Protein AF-A0A6P5GEG2-F1 (afdb_monomer_lite)

Structure (mmCIF, N/CA/C/O backbone):
data_AF-A0A6P5GEG2-F1
#
_entry.id   AF-A0A6P5GEG2-F1
#
loop_
_atom_site.group_PDB
_atom_site.id
_atom_site.type_symbol
_atom_site.label_atom_id
_atom_site.label_alt_id
_atom_site.label_comp_id
_atom_site.label_asym_id
_atom_site.label_entity_id
_atom_site.label_seq_id
_atom_site.pdbx_PDB_ins_code
_atom_site.Cartn_x
_atom_site.Cartn_y
_atom_site.Cartn_z
_atom_site.occupancy
_atom_site.B_iso_or_equiv
_atom_site.auth_seq_id
_atom_site.auth_comp_id
_atom_site.auth_asym_id
_atom_site.auth_atom_id
_atom_site.pdbx_PDB_model_num
ATOM 1 N N . MET A 1 1 ? -0.804 25.747 -38.841 1.00 39.03 1 MET A N 1
ATOM 2 C CA . MET A 1 1 ? -0.515 24.450 -38.194 1.00 39.03 1 MET A CA 1
ATOM 3 C C . MET A 1 1 ? -0.095 23.491 -39.297 1.00 39.03 1 MET A C 1
ATOM 5 O O . MET A 1 1 ? -0.903 23.246 -40.178 1.00 39.03 1 MET A O 1
ATOM 9 N N . ALA A 1 2 ? 1.174 23.083 -39.348 1.00 45.53 2 ALA A N 1
ATOM 10 C CA . ALA A 1 2 ? 1.678 22.192 -40.396 1.00 45.53 2 ALA A CA 1
ATOM 11 C C . ALA A 1 2 ? 1.580 20.737 -39.916 1.00 45.53 2 ALA A C 1
ATOM 13 O O . ALA A 1 2 ? 2.093 20.416 -38.845 1.00 45.53 2 ALA A O 1
ATOM 14 N N . GLU A 1 3 ? 0.902 19.881 -40.681 1.00 52.59 3 GLU A N 1
ATOM 15 C CA . GLU A 1 3 ? 0.810 18.444 -40.404 1.00 52.59 3 GLU A CA 1
ATOM 16 C C . GLU A 1 3 ? 2.204 17.790 -40.422 1.00 52.59 3 GLU A C 1
ATOM 18 O O . GLU A 1 3 ? 3.050 18.162 -41.248 1.00 52.59 3 GLU A O 1
ATOM 23 N N . PRO A 1 4 ? 2.475 16.800 -39.552 1.00 53.22 4 PRO A N 1
ATOM 24 C CA . PRO A 1 4 ? 3.740 16.085 -39.580 1.00 53.22 4 PRO A CA 1
ATOM 25 C C . PRO A 1 4 ? 3.827 15.310 -40.899 1.00 53.22 4 PRO A C 1
ATOM 27 O O . PRO A 1 4 ? 3.071 14.367 -41.137 1.00 53.22 4 PRO A O 1
ATOM 30 N N . ARG A 1 5 ? 4.748 15.716 -41.782 1.00 61.72 5 ARG A N 1
ATOM 31 C CA . ARG A 1 5 ? 5.033 14.992 -43.027 1.00 61.72 5 ARG A CA 1
ATOM 32 C C . ARG A 1 5 ? 5.317 13.525 -42.696 1.00 61.72 5 ARG A C 1
ATOM 34 O O . ARG A 1 5 ? 6.202 13.231 -41.892 1.00 61.72 5 ARG A O 1
ATOM 41 N N . LYS A 1 6 ? 4.557 12.614 -43.315 1.00 55.62 6 LYS A N 1
ATOM 42 C CA . LYS A 1 6 ? 4.773 11.163 -43.231 1.00 55.62 6 LYS A CA 1
ATOM 43 C C . LYS A 1 6 ? 6.240 10.877 -43.581 1.00 55.62 6 LYS A C 1
ATOM 45 O O . LYS A 1 6 ? 6.654 11.160 -44.701 1.00 55.62 6 LYS A O 1
ATOM 50 N N . ARG A 1 7 ? 7.021 10.371 -42.619 1.00 68.00 7 ARG A N 1
ATOM 51 C CA . ARG A 1 7 ? 8.434 10.006 -42.819 1.00 68.00 7 ARG A CA 1
ATOM 52 C C . ARG A 1 7 ? 8.499 8.870 -43.839 1.00 68.00 7 ARG A C 1
ATOM 54 O O . ARG A 1 7 ? 7.824 7.857 -43.657 1.00 68.00 7 ARG A O 1
ATOM 61 N N . CYS A 1 8 ? 9.264 9.032 -44.914 1.00 78.94 8 CYS A N 1
ATOM 62 C CA . CYS A 1 8 ? 9.400 7.975 -45.918 1.00 78.94 8 CYS A CA 1
ATOM 63 C C . CYS A 1 8 ? 10.150 6.771 -45.316 1.00 78.94 8 CYS A C 1
ATOM 65 O O . CYS A 1 8 ? 11.052 6.959 -44.505 1.00 78.94 8 CYS A O 1
ATOM 67 N N . PHE A 1 9 ? 9.849 5.533 -45.731 1.00 80.12 9 PHE A N 1
ATOM 68 C CA . PHE A 1 9 ? 10.516 4.332 -45.187 1.00 80.12 9 PHE A CA 1
ATOM 69 C C . PHE A 1 9 ? 12.049 4.368 -45.333 1.00 80.12 9 PHE A C 1
ATOM 71 O O . PHE A 1 9 ? 12.769 3.968 -44.422 1.00 80.12 9 PHE A O 1
ATOM 78 N N . TYR A 1 10 ? 12.545 4.927 -46.438 1.00 83.81 10 TYR A N 1
ATOM 79 C CA . TYR A 1 10 ? 13.973 5.153 -46.680 1.00 83.81 10 TYR A CA 1
ATOM 80 C C . TYR A 1 10 ? 14.574 6.199 -45.724 1.00 83.81 10 TYR A C 1
ATOM 82 O O . TYR A 1 10 ? 15.671 6.005 -45.210 1.00 83.81 10 TYR A O 1
ATOM 90 N N . GLU A 1 11 ? 13.824 7.258 -45.399 1.00 83.06 11 GLU A N 1
ATOM 91 C CA . GLU A 1 11 ? 14.236 8.286 -44.429 1.00 83.06 11 GLU A CA 1
ATOM 92 C C . GLU A 1 11 ? 14.270 7.731 -42.999 1.00 83.06 11 GLU A C 1
ATOM 94 O O . GLU A 1 11 ? 15.165 8.075 -42.233 1.00 83.06 11 GLU A O 1
ATOM 99 N N . ILE A 1 12 ? 13.337 6.837 -42.647 1.00 81.81 12 ILE A N 1
ATOM 100 C CA . ILE A 1 12 ? 13.320 6.143 -41.347 1.00 81.81 12 ILE A CA 1
ATOM 101 C C . ILE A 1 12 ? 14.557 5.248 -41.195 1.00 81.81 12 ILE A C 1
ATOM 103 O O . ILE A 1 12 ? 15.147 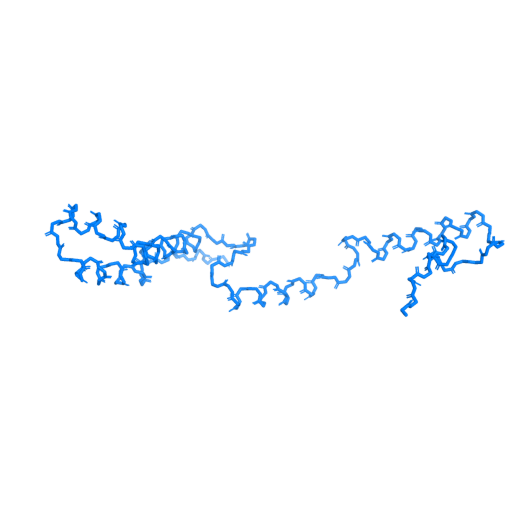5.188 -40.120 1.00 81.81 12 ILE A O 1
ATOM 107 N N . LEU A 1 13 ? 14.961 4.569 -42.271 1.00 85.69 13 LEU A N 1
ATOM 108 C CA . LEU A 1 13 ? 16.154 3.721 -42.293 1.00 85.69 13 LEU A CA 1
ATOM 109 C C . LEU A 1 13 ? 17.463 4.509 -42.498 1.00 85.69 13 LEU A C 1
ATOM 111 O O . LEU A 1 13 ? 18.541 3.929 -42.366 1.00 85.69 13 LEU A O 1
ATOM 115 N N . GLY A 1 14 ? 17.387 5.811 -42.797 1.00 84.31 14 GLY A N 1
ATOM 116 C CA . GLY A 1 14 ? 18.547 6.664 -43.066 1.00 84.31 14 GLY A CA 1
ATOM 117 C C . GLY A 1 14 ? 19.309 6.286 -44.341 1.00 84.31 14 GLY A C 1
ATOM 118 O O . GLY A 1 14 ? 20.522 6.473 -44.399 1.00 84.31 14 GLY A O 1
ATOM 119 N N . VAL A 1 15 ? 18.621 5.717 -45.335 1.00 87.44 15 VAL A N 1
ATOM 120 C CA . VAL A 1 15 ? 19.201 5.270 -46.612 1.00 87.44 15 VAL A CA 1
ATOM 121 C C . VAL A 1 15 ? 18.611 6.054 -47.785 1.00 87.44 15 VAL A C 1
ATOM 123 O O . VAL A 1 15 ? 17.502 6.583 -47.700 1.00 87.44 15 VAL A O 1
ATOM 126 N N . SER A 1 16 ? 19.356 6.139 -48.891 1.00 87.06 16 SER A N 1
ATOM 127 C CA . SER A 1 16 ? 18.855 6.753 -50.128 1.00 87.06 16 SER A CA 1
ATOM 128 C C . SER A 1 16 ? 17.672 5.959 -50.699 1.00 87.06 16 SER A C 1
ATOM 130 O O . SER A 1 16 ? 17.528 4.764 -50.444 1.00 87.06 16 SER A O 1
ATOM 132 N N . ARG A 1 17 ? 16.835 6.609 -51.514 1.00 83.62 17 ARG A N 1
ATOM 133 C CA . ARG A 1 17 ? 15.758 5.931 -52.260 1.00 83.62 17 ARG A CA 1
ATOM 134 C C . ARG A 1 17 ? 16.297 4.967 -53.322 1.00 83.62 17 ARG A C 1
ATOM 136 O O . ARG A 1 17 ? 15.600 4.022 -53.669 1.00 83.62 17 ARG A O 1
ATOM 143 N N . ASP A 1 18 ? 17.539 5.179 -53.754 1.00 87.62 18 ASP A N 1
ATOM 144 C CA . ASP A 1 18 ? 18.257 4.329 -54.712 1.00 87.62 18 ASP A CA 1
ATOM 145 C C . ASP A 1 18 ? 19.106 3.241 -54.024 1.00 87.62 18 ASP A C 1
ATOM 147 O O . ASP A 1 18 ? 19.937 2.601 -54.666 1.00 87.62 18 ASP A O 1
ATOM 151 N N . ALA A 1 19 ? 18.943 3.054 -52.708 1.00 86.38 19 ALA A N 1
ATOM 152 C CA . ALA A 1 19 ? 19.733 2.102 -51.935 1.00 86.38 19 ALA A CA 1
ATOM 153 C C . ALA A 1 19 ? 19.476 0.650 -52.361 1.00 86.38 19 ALA A C 1
ATOM 155 O O . ALA A 1 19 ? 18.343 0.244 -52.645 1.00 86.38 19 ALA A O 1
ATOM 156 N N . SER A 1 20 ? 20.536 -0.155 -52.342 1.00 91.19 20 SER A N 1
ATOM 157 C CA . SER A 1 20 ? 20.459 -1.578 -52.671 1.00 91.19 20 SER A CA 1
ATOM 158 C C . SER A 1 20 ? 19.760 -2.384 -51.567 1.00 91.19 20 SER A C 1
ATOM 160 O O . SER A 1 20 ? 19.680 -1.982 -50.402 1.00 91.19 20 SER A O 1
ATOM 162 N N . GLN A 1 21 ? 19.264 -3.576 -51.906 1.00 85.94 21 GLN A N 1
ATOM 163 C CA . GLN A 1 21 ? 18.573 -4.441 -50.941 1.00 85.94 21 GLN A CA 1
ATOM 164 C C . GLN A 1 21 ? 19.470 -4.846 -49.753 1.00 85.94 21 GLN A C 1
ATOM 166 O O . GLN A 1 21 ? 18.980 -5.021 -48.633 1.00 85.94 21 GLN A O 1
ATOM 171 N N . GLU A 1 22 ? 20.781 -4.965 -49.969 1.00 90.31 22 GLU A N 1
ATOM 172 C CA . GLU A 1 22 ? 21.764 -5.248 -48.916 1.00 90.31 22 GLU A CA 1
ATOM 173 C C . GLU A 1 22 ? 21.956 -4.062 -47.966 1.00 90.31 22 GLU A C 1
ATOM 175 O O . GLU A 1 22 ? 21.991 -4.245 -46.743 1.00 90.31 22 GLU A O 1
ATOM 180 N N . GLU A 1 23 ? 21.980 -2.838 -48.494 1.00 88.44 23 GLU A N 1
ATOM 181 C CA . GLU A 1 23 ? 22.034 -1.611 -47.693 1.00 88.44 23 GLU A CA 1
ATOM 182 C C . GLU A 1 23 ? 20.778 -1.460 -46.831 1.00 88.44 23 GLU A C 1
ATOM 184 O O . GLU A 1 23 ? 20.880 -1.215 -45.629 1.00 88.44 23 GLU A O 1
ATOM 189 N N . ILE A 1 24 ? 19.596 -1.722 -47.396 1.00 89.81 24 ILE A N 1
ATOM 190 C CA . ILE A 1 24 ? 18.323 -1.695 -46.662 1.00 89.81 24 ILE A CA 1
ATOM 191 C C . ILE A 1 24 ? 18.327 -2.733 -45.527 1.00 89.81 24 ILE A C 1
ATOM 193 O O . ILE A 1 24 ? 17.976 -2.416 -44.387 1.00 89.81 24 ILE A O 1
ATOM 197 N N . ARG A 1 25 ? 18.763 -3.972 -45.800 1.00 88.44 25 ARG A N 1
ATOM 198 C CA . ARG A 1 25 ? 18.810 -5.051 -44.797 1.00 88.44 25 ARG A CA 1
ATOM 199 C C . ARG A 1 25 ? 19.806 -4.747 -43.674 1.00 88.44 25 ARG A C 1
ATOM 201 O O . ARG A 1 25 ? 19.509 -5.004 -42.505 1.00 88.44 25 ARG A O 1
ATOM 208 N N . SER A 1 26 ? 20.974 -4.202 -44.007 1.00 90.44 26 SER A N 1
ATOM 209 C CA . SER A 1 26 ? 21.989 -3.834 -43.015 1.00 90.44 26 SER A CA 1
ATOM 210 C C . SER A 1 26 ? 21.542 -2.654 -42.143 1.00 90.44 26 SER A C 1
ATOM 212 O O . SER A 1 26 ? 21.679 -2.712 -40.916 1.00 90.44 26 SER A O 1
ATOM 214 N N . ALA A 1 27 ? 20.927 -1.627 -42.743 1.00 88.94 27 ALA A N 1
ATOM 215 C CA . ALA A 1 27 ? 20.372 -0.478 -42.036 1.00 88.94 27 ALA A CA 1
ATOM 216 C C . ALA A 1 27 ? 19.250 -0.895 -41.078 1.00 88.94 27 ALA A C 1
ATOM 218 O O . ALA A 1 27 ? 19.285 -0.521 -39.904 1.00 88.94 27 ALA A O 1
ATOM 219 N N . TYR A 1 28 ? 18.329 -1.749 -41.535 1.00 89.44 28 TYR A N 1
ATOM 220 C CA . TYR A 1 28 ? 17.272 -2.312 -40.696 1.00 89.44 28 TYR A CA 1
ATOM 221 C C . TYR A 1 28 ? 17.838 -3.100 -39.510 1.00 89.44 28 TYR A C 1
ATOM 223 O O . TYR A 1 28 ? 17.440 -2.869 -38.372 1.00 89.44 28 TYR A O 1
ATOM 231 N N . LYS A 1 29 ? 18.816 -3.988 -39.742 1.00 88.50 29 LYS A N 1
ATOM 232 C CA . LYS A 1 29 ? 19.436 -4.791 -38.673 1.00 88.50 29 LYS A CA 1
ATOM 233 C C . LYS A 1 29 ? 20.114 -3.915 -37.615 1.00 88.50 29 LYS A C 1
ATOM 235 O O . LYS A 1 29 ? 20.011 -4.199 -36.426 1.00 88.50 29 LYS A O 1
ATOM 240 N N . ARG A 1 30 ? 20.790 -2.844 -38.032 1.00 83.88 30 ARG A N 1
ATOM 241 C CA . ARG A 1 30 ? 21.441 -1.883 -37.130 1.00 83.88 30 ARG A CA 1
ATOM 242 C C . ARG A 1 30 ? 20.425 -1.095 -36.301 1.00 83.88 30 ARG A C 1
ATOM 244 O O . ARG A 1 30 ? 20.600 -1.002 -35.090 1.00 83.88 30 ARG A O 1
ATOM 251 N N . LEU A 1 31 ? 19.364 -0.590 -36.930 1.00 82.81 31 LEU A N 1
ATOM 252 C CA . LEU A 1 31 ? 18.296 0.139 -36.242 1.00 82.81 31 LEU A CA 1
ATOM 253 C C . LEU A 1 31 ? 17.553 -0.767 -35.249 1.00 82.81 31 LEU A C 1
ATOM 255 O O . LEU A 1 31 ? 17.338 -0.386 -34.103 1.00 82.81 31 LEU A O 1
ATOM 259 N N . ALA A 1 32 ? 17.238 -1.996 -35.662 1.00 82.12 32 ALA A N 1
ATOM 260 C CA . ALA A 1 32 ? 16.609 -2.992 -34.806 1.00 82.12 32 ALA A CA 1
ATOM 261 C C . ALA A 1 32 ? 17.477 -3.337 -33.589 1.00 82.12 32 ALA A C 1
ATOM 263 O O . ALA A 1 32 ? 16.941 -3.487 -32.504 1.00 82.12 32 ALA A O 1
ATOM 264 N N . LEU A 1 33 ? 18.805 -3.418 -33.739 1.00 79.12 33 LEU A N 1
ATOM 265 C CA . LEU A 1 33 ? 19.728 -3.658 -32.623 1.00 79.12 33 LEU A CA 1
ATOM 266 C C . LEU A 1 33 ? 19.873 -2.453 -31.683 1.00 79.12 33 LEU A C 1
ATOM 268 O O . LEU A 1 33 ? 20.102 -2.659 -30.495 1.00 79.12 33 LEU A O 1
ATOM 272 N N . GLN A 1 34 ? 19.753 -1.224 -32.190 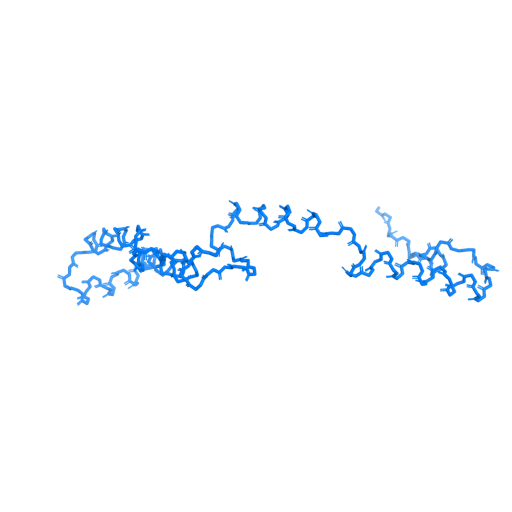1.00 73.56 34 GLN A N 1
ATOM 273 C CA . GLN A 1 34 ? 19.765 -0.008 -31.366 1.00 73.56 34 GLN A CA 1
ATOM 274 C C . GLN A 1 34 ? 18.484 0.144 -30.543 1.00 73.56 34 GLN A C 1
ATOM 276 O O . GLN A 1 34 ? 18.543 0.567 -29.394 1.00 73.56 34 GLN A O 1
ATOM 281 N N . LEU A 1 35 ? 17.341 -0.212 -31.132 1.00 68.50 35 LEU A N 1
ATOM 282 C CA . LEU A 1 35 ? 16.028 -0.173 -30.484 1.00 68.50 35 LEU A CA 1
ATOM 283 C C . LEU A 1 35 ? 15.669 -1.491 -29.787 1.00 68.50 35 LEU A C 1
ATOM 285 O O . LEU A 1 35 ? 14.574 -1.615 -29.241 1.00 68.50 35 LEU A O 1
ATOM 289 N N . HIS A 1 36 ? 16.556 -2.489 -29.822 1.00 70.81 36 HIS A N 1
ATOM 290 C CA . HIS A 1 36 ? 16.305 -3.762 -29.164 1.00 70.81 36 HIS A CA 1
ATOM 291 C C . HIS A 1 36 ? 16.279 -3.530 -27.648 1.00 70.81 36 HIS A C 1
ATOM 293 O O . HIS A 1 36 ? 17.261 -2.997 -27.119 1.00 70.81 36 HIS A O 1
ATOM 299 N N . PRO A 1 37 ? 15.226 -3.959 -26.931 1.00 64.38 37 PRO A N 1
ATOM 300 C CA . PRO A 1 37 ? 15.088 -3.716 -25.492 1.00 64.38 37 PRO A CA 1
ATOM 301 C C . PRO A 1 37 ? 16.251 -4.299 -24.669 1.00 64.38 37 PRO A C 1
ATOM 303 O O . PRO A 1 37 ? 16.570 -3.775 -23.609 1.00 64.38 37 PRO A O 1
ATOM 306 N N . ASP A 1 38 ? 16.948 -5.318 -25.190 1.00 67.50 38 ASP A N 1
ATOM 307 C CA . ASP A 1 38 ? 18.138 -5.890 -24.534 1.00 67.50 38 ASP A CA 1
ATOM 308 C C . ASP A 1 38 ? 19.436 -5.079 -24.715 1.00 67.50 38 ASP A C 1
ATOM 310 O O . ASP A 1 38 ? 20.376 -5.271 -23.942 1.00 67.50 38 ASP A O 1
ATOM 314 N N . LYS A 1 39 ? 19.537 -4.234 -25.755 1.00 59.34 39 LYS A N 1
ATOM 315 C CA . LYS A 1 39 ? 20.773 -3.510 -26.134 1.00 59.34 39 LYS A CA 1
ATOM 316 C C . LYS A 1 39 ? 20.678 -1.994 -26.016 1.00 59.34 39 LYS A C 1
ATOM 318 O O . LYS A 1 39 ? 21.723 -1.342 -25.986 1.00 59.34 39 LYS A O 1
ATOM 323 N N . ALA A 1 40 ? 19.475 -1.430 -25.961 1.00 53.19 40 ALA A N 1
ATOM 324 C CA . ALA A 1 40 ? 19.318 -0.031 -25.613 1.00 53.19 40 ALA A CA 1
ATOM 325 C C . ALA A 1 40 ? 19.884 0.193 -24.202 1.00 53.19 40 ALA A C 1
ATOM 327 O O . ALA A 1 40 ? 19.693 -0.607 -23.289 1.00 53.19 40 ALA A O 1
ATOM 328 N N . SER A 1 41 ? 20.630 1.280 -24.061 1.00 52.16 41 SER A N 1
ATOM 329 C CA . SER A 1 41 ? 21.440 1.723 -22.923 1.00 52.16 41 SER A CA 1
ATOM 330 C C . SER A 1 41 ? 20.660 1.995 -21.618 1.00 52.16 41 SER A C 1
ATOM 332 O O . SER A 1 41 ? 21.095 2.793 -20.789 1.00 52.16 41 SER A O 1
ATOM 334 N N . ASP A 1 42 ? 19.515 1.357 -21.404 1.00 57.34 42 ASP A N 1
ATOM 335 C CA . ASP A 1 42 ? 18.582 1.718 -20.345 1.00 57.34 42 ASP A CA 1
ATOM 336 C C . ASP A 1 42 ? 18.832 1.005 -19.019 1.00 57.34 42 ASP A C 1
ATOM 338 O O . ASP A 1 42 ? 18.194 1.364 -18.051 1.00 57.34 42 ASP A O 1
ATOM 342 N N . ARG A 1 43 ? 19.784 0.075 -18.865 1.00 51.44 43 ARG A N 1
ATOM 343 C CA . ARG A 1 43 ? 20.003 -0.542 -17.532 1.00 51.44 43 ARG A CA 1
ATOM 344 C C . ARG A 1 43 ? 20.422 0.465 -16.449 1.00 51.44 43 ARG A C 1
ATOM 346 O O . ARG A 1 43 ? 19.969 0.348 -15.316 1.00 51.44 43 ARG A O 1
ATOM 353 N N . PHE A 1 44 ? 21.224 1.476 -16.794 1.00 51.25 44 PHE A N 1
ATOM 354 C CA . PHE A 1 44 ? 21.570 2.564 -15.863 1.00 51.25 44 PHE A CA 1
ATOM 355 C C . PHE A 1 44 ? 20.420 3.564 -15.672 1.00 51.25 44 PHE A C 1
ATOM 357 O O . PHE A 1 44 ? 20.259 4.119 -14.588 1.00 51.25 44 PHE A O 1
ATOM 364 N N . ASN A 1 45 ? 19.590 3.752 -16.701 1.00 63.97 45 ASN A N 1
ATOM 365 C CA . ASN A 1 45 ? 18.397 4.595 -16.645 1.00 63.97 45 ASN A CA 1
ATOM 366 C C . ASN A 1 45 ? 17.289 3.938 -15.806 1.00 63.97 45 ASN A C 1
ATOM 368 O O . ASN A 1 45 ? 16.674 4.600 -14.988 1.00 63.97 45 ASN A O 1
ATOM 372 N N . ILE A 1 46 ? 17.103 2.622 -15.926 1.00 61.34 46 ILE A N 1
ATOM 373 C CA . ILE A 1 46 ? 16.092 1.827 -15.225 1.00 61.34 46 ILE A CA 1
ATOM 374 C C . ILE A 1 46 ? 16.327 1.867 -13.721 1.00 61.34 46 ILE A C 1
ATOM 376 O O . ILE A 1 46 ? 15.374 2.090 -12.986 1.00 61.34 46 ILE A O 1
ATOM 380 N N . ASN A 1 47 ? 17.569 1.708 -13.251 1.00 69.75 47 ASN A N 1
ATOM 381 C CA . ASN A 1 47 ? 17.853 1.795 -11.816 1.00 69.75 47 ASN A CA 1
ATOM 382 C C . ASN A 1 47 ? 17.578 3.206 -11.280 1.00 69.75 47 ASN A C 1
ATOM 384 O O . ASN A 1 47 ? 16.876 3.348 -10.286 1.00 69.75 47 ASN A O 1
ATOM 388 N N . SER A 1 48 ? 18.021 4.253 -11.986 1.00 77.00 48 SER A N 1
ATOM 389 C CA . SER A 1 48 ? 17.741 5.641 -11.591 1.00 77.00 48 SER A CA 1
ATOM 390 C C . SER A 1 48 ? 16.241 5.983 -11.641 1.00 77.00 48 SER A C 1
ATOM 392 O O . SER A 1 48 ? 15.721 6.678 -10.768 1.00 77.00 48 SER A O 1
ATOM 394 N N . GLN A 1 49 ? 15.514 5.458 -12.629 1.00 79.31 49 GLN A N 1
ATOM 395 C CA . GLN A 1 49 ? 14.061 5.587 -12.745 1.00 79.31 49 GLN A CA 1
ATOM 396 C C . GLN A 1 49 ? 13.331 4.823 -11.638 1.00 79.31 49 GLN A C 1
ATOM 398 O O . GLN A 1 49 ? 12.365 5.344 -11.084 1.00 79.31 49 GLN A O 1
ATOM 403 N N . LEU A 1 50 ? 13.782 3.616 -11.293 1.00 80.00 50 LEU A N 1
ATOM 404 C CA . LEU A 1 50 ? 13.209 2.808 -10.221 1.00 80.00 50 LEU A CA 1
ATOM 405 C C . LEU A 1 50 ? 13.434 3.476 -8.863 1.00 80.00 50 LEU A C 1
ATOM 407 O O . LEU A 1 50 ? 12.482 3.613 -8.102 1.00 80.00 50 LEU A O 1
ATOM 411 N N . GLU A 1 51 ? 14.645 3.967 -8.595 1.00 83.25 51 GLU A N 1
ATOM 412 C CA . GLU A 1 51 ? 14.960 4.760 -7.400 1.00 83.25 51 GLU A CA 1
ATOM 413 C C . GLU A 1 51 ? 14.074 6.010 -7.315 1.00 83.25 51 GLU A C 1
ATOM 415 O O . GLU A 1 51 ? 13.505 6.308 -6.264 1.00 83.25 51 GLU A O 1
ATOM 420 N N . HIS A 1 52 ? 13.878 6.715 -8.435 1.00 85.94 52 HIS A N 1
ATOM 421 C CA . HIS A 1 52 ? 12.974 7.863 -8.492 1.00 85.94 52 HIS A CA 1
ATOM 422 C C . HIS A 1 52 ? 11.517 7.477 -8.187 1.00 85.94 52 HIS A C 1
ATOM 424 O O . HIS A 1 52 ? 10.828 8.187 -7.450 1.00 85.94 52 HIS A O 1
ATOM 430 N N . LEU A 1 53 ? 11.035 6.350 -8.721 1.00 86.88 53 LEU A N 1
ATOM 431 C CA . LEU A 1 53 ? 9.692 5.839 -8.440 1.00 86.88 53 LEU A CA 1
ATOM 432 C C . LEU A 1 53 ? 9.537 5.422 -6.976 1.00 86.88 53 LEU A C 1
ATOM 434 O O . LEU A 1 53 ? 8.525 5.762 -6.371 1.00 86.88 53 LEU A O 1
ATOM 438 N N . GLN A 1 54 ? 10.535 4.760 -6.394 1.00 87.50 54 GLN A N 1
ATOM 439 C CA . GLN A 1 54 ? 10.543 4.375 -4.981 1.00 87.50 54 GLN A CA 1
ATOM 440 C C . GLN A 1 54 ? 10.544 5.596 -4.054 1.00 87.50 54 GLN A C 1
ATOM 442 O O . GLN A 1 54 ? 9.824 5.607 -3.057 1.00 87.50 54 GLN A O 1
ATOM 447 N N . ALA A 1 55 ? 11.286 6.651 -4.405 1.00 86.38 55 ALA A N 1
ATOM 448 C CA . ALA A 1 55 ? 11.291 7.906 -3.657 1.00 86.38 55 ALA A CA 1
ATOM 449 C C . ALA A 1 55 ? 9.943 8.644 -3.735 1.00 86.38 55 ALA A C 1
ATOM 451 O O . ALA A 1 55 ? 9.532 9.300 -2.779 1.00 86.38 55 ALA A O 1
ATOM 452 N N . LYS A 1 56 ? 9.247 8.548 -4.874 1.00 93.38 56 LYS A N 1
ATOM 453 C CA . LYS A 1 56 ? 7.958 9.215 -5.097 1.00 93.38 56 LYS A CA 1
ATOM 454 C C . LYS A 1 56 ? 6.771 8.439 -4.525 1.00 93.38 56 LYS A C 1
ATOM 456 O O . LYS A 1 56 ? 5.830 9.048 -4.019 1.00 93.38 56 LYS A O 1
ATOM 461 N N . TYR A 1 57 ? 6.798 7.116 -4.635 1.00 93.25 57 TYR A N 1
ATOM 462 C CA . TYR A 1 57 ? 5.709 6.219 -4.271 1.00 93.25 57 TYR A CA 1
ATOM 463 C C . TYR A 1 57 ? 6.216 5.185 -3.268 1.00 93.25 57 TYR A C 1
ATOM 465 O O . TYR A 1 57 ? 6.743 4.128 -3.633 1.00 93.25 57 TYR A O 1
ATOM 473 N N . VAL A 1 58 ? 6.029 5.502 -1.986 1.00 92.19 58 VAL A N 1
ATOM 474 C CA . VAL A 1 58 ? 6.315 4.582 -0.880 1.00 92.19 58 VAL A CA 1
ATOM 475 C C . VAL A 1 58 ? 5.519 3.295 -1.093 1.00 92.19 58 VAL A C 1
ATOM 477 O O . VAL A 1 58 ? 4.328 3.347 -1.383 1.00 92.19 58 VAL A O 1
ATOM 480 N N . GLY A 1 59 ? 6.182 2.146 -0.975 1.00 91.19 59 GLY A N 1
ATOM 481 C CA . GLY A 1 59 ? 5.568 0.839 -1.217 1.00 91.19 59 GLY A CA 1
ATOM 482 C C . GLY A 1 59 ? 5.892 0.216 -2.578 1.00 91.19 59 GLY A C 1
ATOM 483 O O . GLY A 1 59 ? 5.623 -0.968 -2.777 1.00 91.19 59 GLY A O 1
ATOM 484 N N . THR A 1 60 ? 6.516 0.967 -3.494 1.00 92.44 60 THR A N 1
ATOM 485 C CA . THR A 1 60 ? 6.952 0.439 -4.798 1.00 92.44 60 THR A CA 1
ATOM 486 C C . THR A 1 60 ? 7.970 -0.690 -4.619 1.00 92.44 60 THR A C 1
ATOM 488 O O . THR A 1 60 ? 9.051 -0.486 -4.069 1.00 92.44 60 THR A O 1
ATOM 491 N N . GLY A 1 61 ? 7.616 -1.888 -5.089 1.00 89.12 61 GLY A N 1
ATOM 492 C CA . GLY A 1 61 ? 8.464 -3.077 -5.011 1.00 89.12 61 GLY A CA 1
ATOM 493 C C . GLY A 1 61 ? 9.628 -3.082 -6.009 1.00 89.12 61 GLY A C 1
ATOM 494 O O . GLY A 1 61 ? 9.695 -2.276 -6.933 1.00 89.12 61 GLY A O 1
ATOM 495 N N . HIS A 1 62 ? 10.537 -4.036 -5.825 1.00 88.75 62 HIS A N 1
ATOM 496 C CA . HIS A 1 62 ? 11.651 -4.351 -6.725 1.00 88.75 62 HIS A CA 1
ATOM 497 C C . HIS A 1 62 ? 11.890 -5.868 -6.713 1.00 88.75 62 HIS A C 1
ATOM 499 O O . HIS A 1 62 ?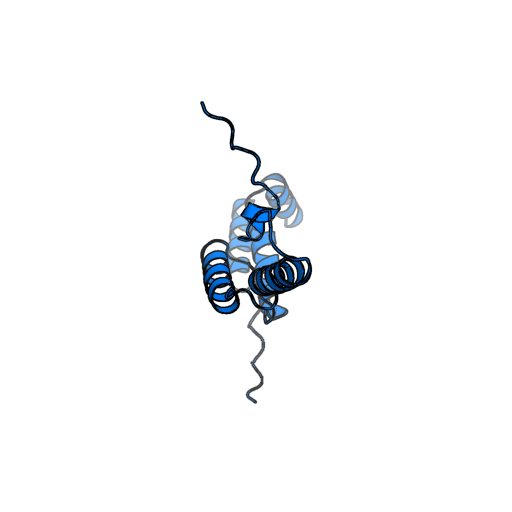 11.262 -6.572 -5.921 1.00 88.75 62 HIS A O 1
ATOM 505 N N . ALA A 1 63 ? 12.746 -6.378 -7.603 1.00 87.50 63 ALA A N 1
ATOM 506 C CA . ALA A 1 63 ? 12.960 -7.820 -7.763 1.00 87.50 63 ALA A CA 1
ATOM 507 C C . ALA A 1 63 ? 13.427 -8.513 -6.469 1.00 87.50 63 ALA A C 1
ATOM 509 O O . ALA A 1 63 ? 12.997 -9.629 -6.193 1.00 87.50 63 ALA A O 1
ATOM 510 N N . ASP A 1 64 ? 14.224 -7.817 -5.658 1.00 87.75 64 ASP A N 1
ATOM 511 C CA . ASP A 1 64 ? 14.812 -8.342 -4.421 1.00 87.75 64 ASP A CA 1
ATOM 512 C C . ASP A 1 64 ? 13.973 -8.031 -3.165 1.00 87.75 64 ASP A C 1
ATOM 514 O O . ASP A 1 64 ? 14.430 -8.219 -2.038 1.00 87.75 64 ASP A O 1
ATOM 518 N N . LEU A 1 65 ? 12.731 -7.554 -3.332 1.00 90.19 65 LEU A N 1
ATOM 519 C CA . LEU A 1 65 ? 11.831 -7.245 -2.219 1.00 90.19 65 LEU A CA 1
ATOM 520 C C . LEU A 1 65 ? 11.551 -8.503 -1.386 1.00 90.19 65 LEU A C 1
ATOM 522 O O . LEU A 1 65 ? 10.987 -9.487 -1.874 1.00 90.19 65 LEU A O 1
ATOM 526 N N . SER A 1 66 ? 11.863 -8.445 -0.094 1.00 92.56 66 SER A N 1
ATOM 527 C CA . SER A 1 66 ? 11.563 -9.552 0.804 1.00 92.56 66 SER A CA 1
ATOM 528 C C . SER A 1 66 ? 10.056 -9.686 1.043 1.00 92.56 66 SER A C 1
ATOM 530 O O . SER A 1 66 ? 9.286 -8.720 1.030 1.00 92.56 66 SER A O 1
ATOM 532 N N . ARG A 1 67 ? 9.621 -10.909 1.362 1.00 92.06 67 ARG A N 1
ATOM 533 C CA . ARG A 1 67 ? 8.233 -11.168 1.779 1.00 92.06 67 ARG A CA 1
ATOM 534 C C . ARG A 1 67 ? 7.827 -10.309 2.980 1.00 92.06 67 ARG A C 1
ATOM 536 O O . ARG A 1 67 ? 6.675 -9.894 3.069 1.00 92.06 67 ARG A O 1
ATOM 543 N N . PHE A 1 68 ? 8.766 -10.062 3.893 1.00 94.44 68 PHE A N 1
ATOM 544 C CA . PHE A 1 68 ? 8.537 -9.241 5.076 1.00 94.44 68 PHE A CA 1
ATOM 545 C C . PHE A 1 68 ? 8.269 -7.778 4.701 1.00 94.44 68 PHE A C 1
ATOM 547 O O . PHE A 1 68 ? 7.265 -7.219 5.133 1.00 94.44 68 PHE A O 1
ATOM 554 N N . GLU A 1 69 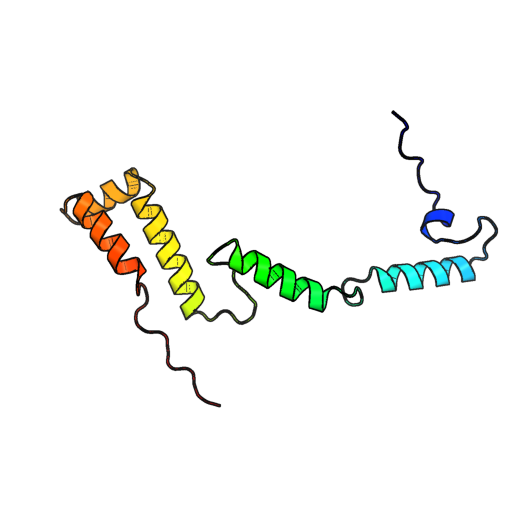? 9.103 -7.173 3.853 1.00 93.19 69 GLU A N 1
ATOM 555 C CA . GLU A 1 69 ? 8.910 -5.789 3.393 1.00 93.19 69 GLU A CA 1
ATOM 556 C C . GLU A 1 69 ? 7.595 -5.619 2.629 1.00 93.19 69 GLU A C 1
ATOM 558 O O . GLU A 1 69 ? 6.862 -4.657 2.862 1.00 93.19 69 GLU A O 1
ATOM 563 N N . TRP A 1 70 ? 7.254 -6.586 1.770 1.00 93.81 70 TRP A N 1
ATOM 564 C CA . TRP A 1 70 ? 5.962 -6.605 1.088 1.00 93.81 70 TRP A CA 1
ATOM 565 C C . TRP A 1 70 ? 4.794 -6.626 2.082 1.00 93.81 70 TRP A C 1
ATOM 567 O O . TRP A 1 70 ? 3.889 -5.798 1.987 1.00 93.81 70 TRP A O 1
ATOM 577 N N . ALA A 1 71 ? 4.830 -7.530 3.067 1.00 95.81 71 ALA A N 1
ATOM 578 C CA . ALA A 1 71 ? 3.775 -7.655 4.070 1.00 95.81 71 ALA A CA 1
ATOM 579 C C . ALA A 1 71 ? 3.613 -6.373 4.903 1.00 95.81 71 ALA A C 1
ATOM 581 O O . ALA A 1 71 ? 2.487 -5.928 5.132 1.00 95.81 71 ALA A O 1
ATOM 582 N N . VAL A 1 72 ? 4.726 -5.741 5.295 1.00 95.81 72 VAL A N 1
ATOM 583 C CA . VAL A 1 72 ? 4.713 -4.469 6.031 1.00 95.81 72 VAL A CA 1
ATOM 584 C C . VAL A 1 72 ? 4.029 -3.371 5.219 1.00 95.81 72 VAL A C 1
ATOM 586 O O . VAL A 1 72 ? 3.193 -2.652 5.769 1.00 95.81 72 VAL A O 1
ATOM 589 N N . ASN A 1 73 ? 4.340 -3.254 3.925 1.00 95.50 73 ASN A N 1
ATOM 590 C CA . ASN A 1 73 ? 3.714 -2.256 3.055 1.00 95.50 73 ASN A CA 1
ATOM 591 C C . ASN A 1 73 ? 2.208 -2.506 2.908 1.00 95.50 73 ASN A C 1
ATOM 593 O O . ASN A 1 73 ? 1.416 -1.607 3.177 1.00 95.50 73 ASN A O 1
ATOM 597 N N . ILE A 1 74 ? 1.798 -3.744 2.612 1.00 96.69 74 ILE A N 1
ATOM 598 C CA . ILE A 1 74 ? 0.376 -4.109 2.488 1.00 96.69 74 ILE A CA 1
ATOM 599 C C . ILE A 1 74 ? -0.398 -3.812 3.774 1.00 96.69 74 ILE A C 1
ATOM 601 O O . ILE A 1 74 ? -1.524 -3.3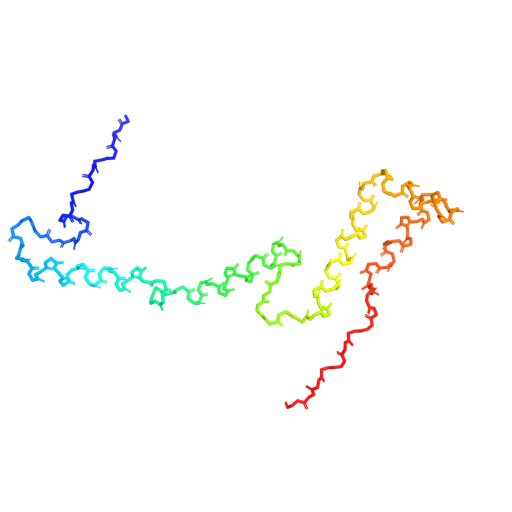05 3.737 1.00 96.69 74 ILE A O 1
ATOM 605 N N . GLN A 1 75 ? 0.185 -4.112 4.933 1.00 97.06 75 GLN A N 1
ATOM 606 C CA . GLN A 1 75 ? -0.505 -3.898 6.197 1.00 97.06 75 GLN A CA 1
ATOM 607 C C . GLN A 1 75 ? -0.599 -2.412 6.564 1.00 97.06 75 GLN A C 1
ATOM 609 O O . GLN A 1 75 ? -1.620 -1.982 7.104 1.00 97.06 75 GLN A O 1
ATOM 614 N N . ARG A 1 76 ? 0.411 -1.606 6.215 1.00 97.19 76 ARG A N 1
ATOM 615 C CA . ARG A 1 76 ? 0.344 -0.141 6.329 1.00 97.19 76 ARG A CA 1
ATOM 616 C C . ARG A 1 76 ? -0.729 0.447 5.415 1.00 97.19 76 ARG A C 1
ATOM 618 O O . ARG A 1 76 ? -1.532 1.242 5.898 1.00 97.19 76 ARG A O 1
ATOM 625 N N . ASP A 1 77 ? -0.808 0.004 4.163 1.00 97.44 77 ASP A N 1
ATOM 626 C CA . ASP A 1 77 ? -1.831 0.450 3.206 1.00 97.44 77 ASP A CA 1
ATOM 627 C C . ASP A 1 77 ? -3.245 0.072 3.666 1.00 97.44 77 ASP A C 1
ATOM 629 O O . ASP A 1 77 ? -4.189 0.860 3.547 1.00 97.44 77 ASP A O 1
ATOM 633 N N . SER A 1 78 ? -3.385 -1.113 4.266 1.00 97.19 78 SER A N 1
ATOM 634 C CA . SER A 1 78 ? -4.641 -1.569 4.866 1.00 97.19 78 SER A CA 1
ATOM 635 C C . SER A 1 78 ? -5.066 -0.654 6.016 1.00 97.19 78 SER A C 1
ATOM 637 O O . SER A 1 78 ? -6.181 -0.137 6.006 1.00 97.19 78 SER A O 1
ATOM 639 N N . TYR A 1 79 ? -4.174 -0.377 6.975 1.00 97.38 79 TYR A N 1
ATOM 640 C CA . TYR A 1 79 ? -4.476 0.535 8.084 1.00 97.38 79 TYR A CA 1
ATOM 641 C C . TYR A 1 79 ? -4.755 1.967 7.609 1.00 97.38 79 TYR A C 1
ATOM 643 O O . TYR A 1 79 ? -5.678 2.601 8.117 1.00 97.38 79 TYR A O 1
ATOM 651 N N . ALA A 1 80 ? -4.022 2.460 6.605 1.00 97.00 80 ALA A N 1
ATOM 652 C CA . ALA A 1 80 ? -4.258 3.776 6.015 1.00 97.00 80 ALA A CA 1
ATOM 653 C C . ALA A 1 80 ? -5.659 3.846 5.396 1.00 97.00 80 ALA A C 1
ATOM 655 O O . ALA A 1 80 ? -6.396 4.807 5.615 1.00 97.00 80 ALA A O 1
ATOM 656 N N . SER A 1 81 ? -6.056 2.786 4.689 1.00 97.06 81 SER A N 1
ATOM 657 C CA . SER A 1 81 ? -7.389 2.659 4.107 1.00 97.06 81 SER A CA 1
ATOM 658 C C . SER A 1 81 ? -8.473 2.585 5.181 1.00 97.06 81 SER A C 1
ATOM 660 O O . SER A 1 81 ? -9.507 3.232 5.030 1.00 97.06 81 SER A O 1
ATOM 662 N N . TYR A 1 82 ? -8.254 1.854 6.276 1.00 97.06 82 TYR A N 1
ATOM 663 C CA . TYR A 1 82 ? -9.229 1.766 7.367 1.00 97.06 82 TYR A CA 1
ATOM 664 C C . TYR A 1 82 ? -9.451 3.115 8.044 1.00 97.06 82 TYR A C 1
ATOM 666 O O . TYR A 1 82 ? -10.594 3.464 8.305 1.00 97.06 82 TYR A O 1
ATOM 674 N N . ILE A 1 83 ? -8.386 3.887 8.274 1.00 96.12 83 ILE A N 1
ATOM 675 C CA . ILE A 1 83 ? -8.470 5.230 8.864 1.00 96.12 83 ILE A CA 1
ATOM 676 C C . ILE A 1 83 ? -9.101 6.230 7.882 1.00 96.12 83 ILE A C 1
ATOM 678 O O . ILE A 1 83 ? -9.932 7.043 8.281 1.00 96.12 83 ILE A O 1
ATOM 682 N N . GLY A 1 84 ? -8.720 6.178 6.601 1.00 95.56 84 GLY A N 1
ATOM 683 C CA . GLY A 1 84 ? -9.172 7.129 5.582 1.00 95.56 84 GLY A CA 1
ATOM 684 C C . GLY A 1 84 ? -10.633 6.949 5.159 1.00 95.56 84 GLY A C 1
ATOM 685 O O . GLY A 1 84 ? -11.299 7.924 4.812 1.00 95.56 84 GLY A O 1
ATOM 686 N N . HIS A 1 85 ? -11.158 5.722 5.215 1.00 97.62 85 HIS A N 1
ATOM 687 C CA . HIS A 1 85 ? -12.544 5.430 4.854 1.00 97.62 85 HIS A CA 1
ATOM 688 C C . HIS A 1 85 ? -13.415 5.328 6.105 1.00 97.62 85 HIS A C 1
ATOM 690 O O . HIS A 1 85 ? -13.467 4.289 6.763 1.00 97.62 85 HIS A O 1
ATOM 696 N N . TYR A 1 86 ? -14.174 6.389 6.389 1.00 96.25 86 TYR A N 1
ATOM 697 C CA . TYR A 1 86 ? -15.051 6.461 7.561 1.00 96.25 86 TYR A CA 1
ATOM 698 C C . TYR A 1 86 ? -15.958 5.228 7.772 1.00 96.25 86 TYR A C 1
ATOM 700 O O . TYR A 1 86 ? -16.029 4.763 8.909 1.00 96.25 86 TYR A O 1
ATOM 708 N N . PRO A 1 87 ? -16.599 4.629 6.740 1.00 97.88 87 PRO A N 1
ATOM 709 C CA . PRO A 1 87 ? -17.412 3.426 6.936 1.00 97.88 87 PRO A CA 1
ATOM 710 C C . PRO A 1 87 ? -16.618 2.229 7.475 1.00 97.88 87 PRO A C 1
ATOM 712 O O . PRO A 1 87 ? -17.127 1.489 8.311 1.00 97.88 87 PRO A O 1
ATOM 715 N N . MET A 1 88 ? -15.364 2.061 7.037 1.00 97.19 88 MET A N 1
ATOM 716 C CA . MET A 1 88 ? -14.482 0.998 7.529 1.00 97.19 88 MET A CA 1
ATOM 717 C C . MET A 1 88 ? -14.074 1.268 8.974 1.00 97.19 88 MET A C 1
ATOM 719 O O . MET A 1 88 ? -14.203 0.386 9.820 1.00 97.19 88 MET A O 1
ATOM 723 N N . LEU A 1 89 ? -13.644 2.496 9.279 1.00 96.94 89 LEU A N 1
ATOM 724 C CA . LEU A 1 89 ? -13.274 2.880 10.641 1.00 96.94 89 LEU A CA 1
ATOM 725 C C . LEU A 1 89 ? -14.440 2.695 11.620 1.00 96.94 89 LEU A C 1
ATOM 727 O O . LEU A 1 89 ? -14.260 2.137 12.700 1.00 96.94 89 LEU A O 1
ATOM 731 N N . ALA A 1 90 ? -15.640 3.134 11.232 1.00 97.62 90 ALA A N 1
ATOM 732 C CA . ALA A 1 90 ? -16.847 2.989 12.035 1.00 97.62 90 ALA A CA 1
ATOM 733 C C . ALA A 1 90 ? -17.215 1.513 12.241 1.00 97.62 90 ALA A C 1
ATOM 735 O O . ALA A 1 90 ? -17.548 1.122 13.357 1.00 97.62 90 ALA A O 1
ATOM 736 N N . TYR A 1 91 ? -17.104 0.684 11.199 1.00 98.00 91 TYR A N 1
ATOM 737 C CA . TYR A 1 91 ? -17.330 -0.756 11.308 1.00 98.00 91 TYR A CA 1
ATOM 738 C C . TYR A 1 91 ? -16.394 -1.404 12.338 1.00 98.00 91 TYR A C 1
ATOM 740 O O . TYR A 1 91 ? -16.864 -2.118 13.224 1.00 98.00 91 TYR A O 1
ATOM 748 N N . PHE A 1 92 ? -15.090 -1.113 12.278 1.00 97.81 92 PHE A N 1
ATOM 749 C CA . PHE A 1 92 ? -14.127 -1.637 13.250 1.00 97.81 92 PHE A CA 1
ATOM 750 C C . PHE A 1 92 ? -14.372 -1.115 14.668 1.00 97.81 92 PHE A C 1
ATOM 752 O O . PHE A 1 92 ? -14.311 -1.899 15.611 1.00 97.81 92 PHE A O 1
ATOM 759 N N . ALA A 1 93 ? -14.716 0.166 14.826 1.00 97.81 93 ALA A N 1
ATOM 760 C CA . ALA A 1 93 ? -15.052 0.753 16.124 1.00 97.81 93 ALA A CA 1
ATOM 761 C C . ALA A 1 93 ? -16.263 0.070 16.775 1.00 97.81 93 ALA A C 1
ATOM 763 O O . ALA A 1 93 ? -16.220 -0.281 17.953 1.00 97.81 93 ALA A O 1
ATOM 764 N N . ILE A 1 94 ? -17.313 -0.196 15.991 1.00 97.69 94 ILE A N 1
ATOM 765 C CA . ILE A 1 94 ? -18.493 -0.932 16.462 1.00 97.69 94 ILE A CA 1
ATOM 766 C C . ILE A 1 94 ? -18.114 -2.372 16.828 1.00 97.69 94 ILE A C 1
ATOM 768 O O . ILE A 1 94 ? -18.495 -2.846 17.895 1.00 97.69 94 ILE A O 1
ATOM 772 N N . ALA A 1 95 ? -17.341 -3.058 15.980 1.00 97.69 95 ALA A N 1
ATOM 773 C CA . ALA A 1 95 ? -16.933 -4.443 16.216 1.00 97.69 95 ALA A CA 1
ATOM 774 C C . ALA A 1 95 ? -16.040 -4.606 17.461 1.00 97.69 95 ALA A C 1
ATOM 776 O O . ALA A 1 95 ? -16.165 -5.596 18.178 1.00 97.69 95 ALA A O 1
ATOM 777 N N . ALA A 1 96 ? -15.160 -3.639 17.728 1.00 96.44 96 ALA A N 1
ATOM 778 C CA . ALA A 1 96 ? -14.290 -3.618 18.903 1.00 96.44 96 ALA A CA 1
ATOM 779 C C . ALA A 1 96 ? -14.983 -3.072 20.166 1.00 96.44 96 ALA A C 1
ATOM 781 O O . ALA A 1 96 ? -14.412 -3.158 21.251 1.00 96.44 96 ALA A O 1
ATOM 782 N N . ASN A 1 97 ? -16.201 -2.528 20.035 1.00 97.56 97 ASN A N 1
ATOM 783 C CA . ASN A 1 97 ? -16.909 -1.792 21.084 1.00 97.56 97 ASN A CA 1
ATOM 784 C C . ASN A 1 97 ? -16.050 -0.667 21.700 1.00 97.56 97 ASN A C 1
ATOM 786 O O . ASN A 1 97 ? -16.015 -0.468 22.914 1.00 97.56 97 ASN A O 1
ATOM 790 N N . GLU A 1 98 ? -15.339 0.058 20.840 1.00 97.25 98 GLU A N 1
ATOM 791 C CA . GLU A 1 98 ? -14.422 1.131 21.213 1.00 97.25 98 GLU A CA 1
ATOM 792 C C . GLU A 1 98 ? -14.792 2.428 20.490 1.00 97.25 98 GLU A C 1
ATOM 794 O O . GLU A 1 98 ? -15.473 2.441 19.461 1.00 97.25 98 GLU A O 1
ATOM 799 N N . SER A 1 99 ? -14.348 3.564 21.029 1.00 97.44 99 SER A N 1
ATOM 800 C CA . SER A 1 99 ? -14.579 4.847 20.353 1.00 97.44 99 SER A CA 1
ATOM 801 C C . SER A 1 99 ? -13.823 4.922 19.018 1.00 97.44 99 SER A C 1
ATOM 803 O O . SER A 1 99 ? -12.693 4.447 18.901 1.00 97.44 99 SER A O 1
ATOM 805 N N . ILE A 1 100 ? -14.401 5.612 18.028 1.00 96.62 100 ILE A N 1
ATOM 806 C CA . ILE A 1 100 ? -13.777 5.831 16.708 1.00 96.62 100 ILE A CA 1
ATOM 807 C C . ILE A 1 100 ? -12.371 6.439 16.842 1.00 96.62 100 ILE A C 1
ATOM 809 O O . ILE A 1 100 ? -11.439 6.018 16.161 1.00 96.62 100 ILE A O 1
ATOM 813 N N . GLY A 1 101 ? -12.199 7.410 17.746 1.00 96.50 101 GLY A N 1
ATOM 814 C CA . GLY A 1 101 ? -10.898 8.035 17.997 1.00 96.50 101 GLY A CA 1
ATOM 815 C C . GLY A 1 101 ? -9.869 7.058 18.568 1.00 96.50 101 GLY A C 1
ATOM 816 O O . GLY A 1 101 ? -8.692 7.124 18.213 1.00 96.50 101 GLY A O 1
ATOM 817 N N . ARG A 1 102 ? -10.312 6.112 19.403 1.00 97.00 102 ARG A N 1
ATOM 818 C CA . ARG A 1 102 ? -9.449 5.073 19.964 1.00 97.00 102 ARG A CA 1
ATOM 819 C C . ARG A 1 102 ? -9.042 4.036 18.923 1.00 97.00 102 ARG A C 1
ATOM 821 O O . ARG A 1 102 ? -7.860 3.723 18.857 1.00 97.00 102 ARG A O 1
ATOM 828 N N . GLU A 1 103 ? -9.952 3.577 18.067 1.00 97.06 103 GLU A N 1
ATOM 829 C CA . GLU A 1 103 ? -9.573 2.671 16.971 1.00 97.06 103 GLU A CA 1
ATOM 830 C C . GLU A 1 103 ? -8.647 3.345 15.955 1.00 97.06 103 GLU A C 1
ATOM 832 O O . GLU A 1 103 ? -7.666 2.747 15.514 1.00 97.06 103 GLU A O 1
ATOM 837 N N . CYS A 1 104 ? -8.875 4.627 15.660 1.00 97.06 104 CYS A N 1
ATOM 838 C CA . CYS A 1 104 ? -7.966 5.420 14.836 1.00 97.06 104 CYS A CA 1
ATOM 839 C C . CYS A 1 104 ? -6.554 5.468 15.449 1.00 97.06 104 CYS A C 1
ATOM 841 O O . CYS A 1 104 ? -5.564 5.185 14.771 1.00 97.06 104 CYS A O 1
ATOM 843 N N . TYR A 1 105 ? -6.458 5.744 16.755 1.00 97.19 105 TYR A N 1
ATOM 844 C CA . TYR A 1 105 ? -5.195 5.696 17.491 1.00 97.19 105 TYR A CA 1
ATOM 845 C C . TYR A 1 105 ? -4.548 4.305 17.447 1.00 97.19 105 TYR A C 1
ATOM 847 O O . TYR A 1 105 ? -3.362 4.191 17.136 1.00 97.19 105 TYR A O 1
ATOM 855 N N . ASN A 1 106 ? -5.322 3.245 17.682 1.00 96.31 106 ASN A N 1
ATOM 856 C CA . ASN A 1 106 ? -4.842 1.865 17.657 1.00 96.31 106 ASN A CA 1
ATOM 857 C C . ASN A 1 106 ? -4.257 1.486 16.287 1.00 96.31 106 ASN A C 1
ATOM 859 O O . ASN A 1 106 ? -3.172 0.904 16.226 1.00 96.31 106 ASN A O 1
ATOM 863 N N . PHE A 1 107 ? -4.931 1.829 15.185 1.00 97.25 107 PHE A N 1
ATOM 864 C CA . PHE A 1 107 ? -4.413 1.580 13.837 1.00 97.25 107 PHE A CA 1
ATOM 865 C C . PHE A 1 107 ? -3.143 2.381 13.548 1.00 97.25 107 PHE A C 1
ATOM 867 O O . PHE A 1 107 ? -2.181 1.805 13.043 1.00 97.25 107 PHE A O 1
ATOM 874 N N . MET A 1 108 ? -3.083 3.658 13.943 1.00 95.75 108 MET A N 1
ATOM 875 C CA . MET A 1 108 ? -1.869 4.471 13.794 1.00 95.75 108 MET A CA 1
ATOM 876 C C . MET A 1 108 ? -0.678 3.883 14.563 1.00 95.75 108 MET A C 1
ATOM 878 O O . MET A 1 108 ? 0.425 3.827 14.027 1.00 95.75 108 MET A O 1
ATOM 882 N N . GLN A 1 109 ? -0.882 3.383 15.786 1.00 96.19 109 GLN A N 1
ATOM 883 C CA . GLN A 1 109 ? 0.185 2.720 16.547 1.00 96.19 109 GLN A CA 1
ATOM 884 C C . GLN A 1 109 ? 0.666 1.434 15.858 1.00 96.19 109 GLN A C 1
ATOM 886 O O . GLN A 1 109 ? 1.869 1.181 15.766 1.00 96.19 109 GLN A O 1
ATOM 891 N N . LYS A 1 110 ? -0.260 0.638 15.307 1.00 96.12 110 LYS A N 1
ATOM 892 C CA . LYS A 1 110 ? 0.065 -0.611 14.597 1.00 96.12 110 LYS A CA 1
ATOM 893 C C . LYS A 1 110 ? 0.830 -0.392 13.286 1.00 96.12 110 LYS A C 1
ATOM 895 O O . LYS A 1 110 ? 1.483 -1.323 12.824 1.00 96.12 110 LYS A O 1
ATOM 900 N N . MET A 1 111 ? 0.804 0.806 12.696 1.00 95.00 111 MET A N 1
ATOM 901 C CA . MET A 1 111 ? 1.570 1.115 11.477 1.00 95.00 111 MET A CA 1
ATOM 902 C C . MET A 1 111 ? 3.092 1.116 11.685 1.00 95.00 111 MET A C 1
ATOM 904 O O . MET A 1 111 ? 3.831 0.942 10.709 1.00 95.00 111 MET A O 1
ATOM 908 N N . LEU A 1 112 ? 3.572 1.290 12.925 1.00 93.19 112 LEU A N 1
ATOM 909 C CA . LEU A 1 112 ? 5.005 1.312 13.227 1.00 93.19 112 LEU A CA 1
ATOM 910 C C . LEU A 1 112 ? 5.654 -0.043 12.915 1.00 93.19 112 LEU A C 1
ATOM 912 O O . LEU A 1 112 ? 6.608 -0.107 12.138 1.00 93.19 112 LEU A O 1
ATOM 916 N N . LEU A 1 113 ? 5.093 -1.115 13.479 1.00 94.00 113 LEU A N 1
ATOM 917 C CA . LEU A 1 113 ? 5.624 -2.475 13.395 1.00 94.00 113 LEU A CA 1
ATOM 918 C C . LEU A 1 113 ? 4.492 -3.497 13.147 1.00 94.00 113 LEU A C 1
ATOM 920 O O . LEU A 1 113 ? 4.225 -4.347 13.999 1.00 94.00 113 LEU A O 1
ATOM 924 N N . PRO A 1 114 ? 3.795 -3.422 11.998 1.00 95.50 114 PRO A N 1
ATOM 925 C CA . PRO A 1 114 ? 2.576 -4.198 11.761 1.00 95.50 114 PRO A CA 1
ATOM 926 C C . PRO A 1 114 ? 2.812 -5.712 11.730 1.00 95.50 114 PRO A C 1
ATOM 928 O O . PRO A 1 114 ? 1.931 -6.478 12.114 1.00 95.50 114 PRO A O 1
ATOM 931 N N . CYS A 1 115 ? 4.005 -6.129 11.298 1.00 93.62 115 CYS A N 1
ATOM 932 C CA . CYS A 1 115 ? 4.385 -7.529 11.121 1.00 93.62 115 CYS A CA 1
ATOM 933 C C . CYS A 1 115 ? 5.410 -8.013 12.163 1.00 93.62 115 CYS A C 1
ATOM 935 O O . CYS A 1 115 ? 6.001 -9.074 11.987 1.00 93.62 115 CYS A O 1
ATOM 937 N N . GLY A 1 116 ? 5.638 -7.251 13.238 1.00 92.56 116 GLY A N 1
ATOM 938 C CA . GLY A 1 116 ? 6.695 -7.551 14.205 1.00 92.56 116 GLY A CA 1
ATOM 939 C C . GLY A 1 116 ? 8.094 -7.189 13.697 1.00 92.56 116 GLY A C 1
ATOM 940 O O . GLY A 1 116 ? 8.247 -6.445 12.728 1.00 92.56 116 GLY A O 1
ATOM 941 N N . LEU A 1 117 ? 9.121 -7.660 14.406 1.00 92.88 117 LEU A N 1
ATOM 942 C CA . LEU A 1 117 ? 10.512 -7.364 14.065 1.00 92.88 117 LEU A CA 1
ATOM 943 C C . LEU A 1 117 ? 10.893 -8.013 12.723 1.00 92.88 117 LEU A C 1
ATOM 945 O O . LEU A 1 117 ? 10.424 -9.118 12.435 1.00 92.88 117 LEU A O 1
ATOM 949 N N . PRO A 1 118 ? 11.742 -7.355 11.913 1.00 90.38 118 PRO A N 1
ATOM 950 C CA . PRO A 1 118 ? 12.248 -7.952 10.686 1.00 90.38 118 PRO A CA 1
ATOM 951 C C . PRO A 1 118 ? 13.011 -9.250 10.989 1.00 90.38 118 PRO A C 1
ATOM 953 O O . PRO A 1 118 ? 13.659 -9.342 12.038 1.00 90.38 118 PRO A O 1
ATOM 956 N N . PRO A 1 119 ? 12.952 -10.248 10.089 1.00 89.81 119 PRO A N 1
ATOM 957 C CA . PRO A 1 119 ? 13.746 -11.459 10.234 1.00 89.81 119 PRO A CA 1
ATOM 958 C C . PRO A 1 119 ? 15.236 -11.103 10.273 1.00 89.81 119 PRO A C 1
ATOM 960 O O . PRO A 1 119 ? 15.676 -10.161 9.606 1.00 89.81 119 PRO A O 1
ATOM 963 N N . GLN A 1 120 ? 16.006 -11.853 11.062 1.00 86.38 120 GLN A N 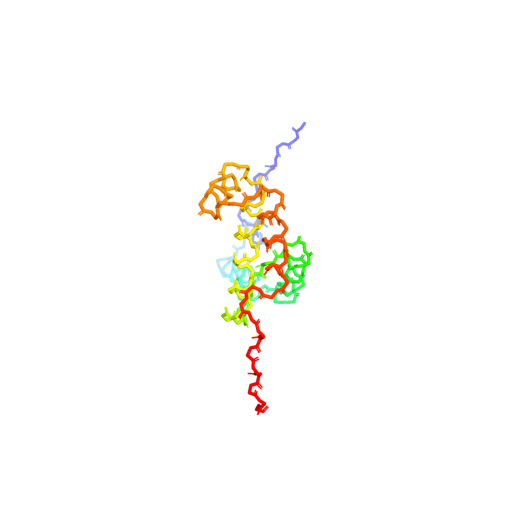1
ATOM 964 C CA . GLN A 1 120 ? 17.463 -11.756 11.023 1.00 86.38 120 GLN A CA 1
ATOM 965 C C . GLN A 1 120 ? 17.918 -12.109 9.604 1.00 86.38 120 GLN A C 1
ATOM 967 O O . GLN A 1 120 ? 17.414 -13.062 9.012 1.00 86.38 120 GLN A O 1
ATOM 972 N N . ARG A 1 121 ? 18.803 -11.290 9.033 1.00 77.44 121 ARG A N 1
ATOM 973 C CA . ARG A 1 121 ? 19.452 -11.636 7.769 1.00 77.44 121 ARG A CA 1
ATOM 974 C C . ARG A 1 121 ? 20.473 -12.717 8.093 1.00 77.44 121 ARG A C 1
ATOM 976 O O . ARG A 1 121 ? 21.280 -12.507 8.995 1.00 77.44 121 ARG A O 1
ATOM 983 N N . ASP A 1 122 ? 20.400 -13.844 7.400 1.00 74.19 122 ASP A N 1
ATOM 984 C CA . ASP A 1 122 ? 21.465 -14.837 7.454 1.00 74.19 122 ASP A CA 1
ATOM 985 C C . ASP A 1 122 ? 22.735 -14.155 6.912 1.00 74.19 122 ASP A C 1
ATOM 987 O O . ASP A 1 122 ? 22.722 -13.602 5.809 1.00 74.19 122 ASP A O 1
ATOM 991 N N . GLU A 1 123 ? 23.782 -14.060 7.736 1.00 61.31 123 GLU A N 1
ATOM 992 C CA . GLU A 1 123 ? 25.089 -13.586 7.278 1.00 61.31 123 GLU A CA 1
ATOM 993 C C . GLU A 1 123 ? 25.760 -14.732 6.510 1.00 61.31 123 GLU A C 1
ATOM 995 O O . GLU A 1 123 ? 26.221 -15.692 7.130 1.00 61.31 123 GLU A O 1
ATOM 1000 N N . ASP A 1 124 ? 25.777 -14.631 5.179 1.00 50.19 124 ASP A N 1
ATOM 1001 C CA . ASP A 1 124 ? 26.652 -15.406 4.285 1.00 50.19 124 ASP A CA 1
ATOM 1002 C C . ASP A 1 124 ? 27.921 -14.603 3.943 1.00 50.19 124 ASP A C 1
ATOM 1004 O O . ASP A 1 124 ? 27.794 -13.406 3.578 1.00 50.19 124 ASP A O 1
#

InterPro domains:
  IPR001623 DnaJ domain [PR00625] (10-28)
  IPR001623 DnaJ domain [PR00625] (28-43)
  IPR001623 DnaJ domain [PS50076] (8-83)
  IPR001623 DnaJ domain [SM00271] (7-58)
  IPR001623 DnaJ domain [cd06257] (8-43)
  IPR009846 Splicing factor 3B subunit 5/RDS3 complex subunit 10 [PF07189] (42-119)
  IPR009846 Splicing factor 3B subunit 5/RDS3 complex subunit 10 [PTHR20978] (40-123)
  IPR036869 Chaperone J-domain superfamily [G3DSA:1.10.287.110] (1-58)
  IPR036869 Chaperone J-domain superfamily [SSF46565] (6-47)

Foldseek 3Di:
DDDDPDQDPCNVLVHDPPDDPVSSVVSVVVVCQCPPPVRPPCPVVVVVVQVVCCVVDPQRDDPPDDPQSNVLSVLLVVLVVCLVDPVNLVVVCVVVVHDSVVSNVVSVVCNVAVPHDDDDDPDD

pLDDT: mean 85.25, std 14.26, range [39.03, 98.0]

Organism: Ananas comosus (NCBI:txid4615)

Secondary structure (DSSP, 8-state):
--------HHHHHT--TT--HHHHHHHHHHHHHHS-TTTSSTHHHHHHHHHHHHHHSTT---TT--HHHHHHHHHHHHHHHHHH-HHHHHHHHHHHT--HHHHHHHHHHHTSSTT-SPPPPP--

Sequence (124 aa):
MAEPRKRCFYEILGVSRDASQEEIRSAYKRLALQLHPDKASDRFNINSQLEHLQAKYVGTGHADLSRFEWAVNIQRDSYASYIGHYPMLAYFAIAANESIGRECYNFMQKMLLPCGLPPQRDED

Radius of gyration: 27.37 Å; chains: 1; bounding box: 45×40×76 Å